Protein AF-A0A0L0EZB0-F1 (afdb_monomer_lite)

pLDDT: mean 94.81, std 4.36, range [72.19, 98.5]

Secondary structure (DSSP, 8-state):
-TTEEEEEEHHHHHHHT---B-SSTT---BSS-SS---STT---EEEEESSHHHHHHHHTTPPP-

Foldseek 3Di:
DPFWDDKDFPVVCVVVVHDQFPDDPVTDAGQADDDDDPDPPRHNIAIDGPDPVVRVVVVVVDDDD

Sequence (65 aa):
MPGVVDVMGAEDLARLGCSNDIGMFPGDEELFAAREVKAVGQPIALVLADTYQYAREAVKKVAVK

InterPro domains:
  IPR000674 Aldehyde oxidase/xanthine dehydrogenase, a/b hammerhead [PF01315] (1-65)
  IPR036856 Aldehyde oxidase/xanthine dehydrogenase, a/b hammerhead superfamily [SSF54665] (1-64)

Organism: NCBI:txid667725

Structure (mmCIF, N/CA/C/O backbone):
data_AF-A0A0L0EZB0-F1
#
_entry.id   AF-A0A0L0EZB0-F1
#
loop_
_atom_site.group_PDB
_atom_site.id
_atom_site.type_symbol
_atom_site.label_atom_id
_atom_site.label_alt_id
_atom_site.label_comp_id
_atom_site.label_asym_id
_atom_site.label_entity_id
_atom_site.label_seq_id
_atom_site.pdbx_PDB_ins_code
_atom_site.Cartn_x
_atom_site.Cartn_y
_atom_site.Cartn_z
_atom_site.occupancy
_atom_site.B_iso_or_equiv
_atom_site.auth_seq_id
_atom_site.auth_comp_id
_atom_site.auth_asym_id
_atom_site.auth_atom_id
_atom_site.pdbx_PDB_model_num
ATOM 1 N N . MET A 1 1 ? -4.000 -7.638 12.442 1.00 84.44 1 MET A N 1
ATOM 2 C CA . MET A 1 1 ? -4.423 -6.569 13.382 1.00 84.44 1 MET A CA 1
ATOM 3 C C . MET A 1 1 ? -5.943 -6.487 13.380 1.00 84.44 1 MET A C 1
ATOM 5 O O . MET A 1 1 ? -6.500 -6.870 12.361 1.00 84.44 1 MET A O 1
ATOM 9 N N . PRO A 1 2 ? -6.614 -6.034 14.458 1.00 92.00 2 PRO A N 1
ATOM 10 C CA . PRO A 1 2 ? -8.073 -5.899 14.458 1.00 92.00 2 PRO A CA 1
ATOM 11 C C . PRO A 1 2 ? -8.556 -5.048 13.280 1.00 92.00 2 PRO A C 1
ATOM 13 O O . PRO A 1 2 ? -7.979 -3.992 13.025 1.00 92.00 2 PRO A O 1
ATOM 16 N N . GLY A 1 3 ? -9.564 -5.544 12.563 1.00 96.69 3 GLY A N 1
ATOM 17 C CA . GLY A 1 3 ? -10.209 -4.865 11.438 1.00 96.69 3 GLY A CA 1
ATOM 18 C C . GLY A 1 3 ? -9.346 -4.639 10.196 1.00 96.69 3 GLY A C 1
ATOM 19 O O . GLY A 1 3 ? -9.788 -3.932 9.303 1.00 96.69 3 GLY A O 1
ATOM 20 N N . VAL A 1 4 ? -8.125 -5.184 10.113 1.00 97.94 4 VAL A N 1
ATOM 21 C CA . VAL A 1 4 ? -7.349 -5.176 8.859 1.00 97.94 4 VAL A CA 1
ATOM 22 C C . VAL A 1 4 ? -7.887 -6.268 7.948 1.00 97.94 4 VAL A C 1
ATOM 24 O O . VAL A 1 4 ? -7.945 -7.427 8.357 1.00 97.94 4 VAL A O 1
ATOM 27 N N . VAL A 1 5 ? -8.242 -5.881 6.728 1.00 97.94 5 VAL A N 1
ATOM 28 C CA . VAL A 1 5 ? -8.774 -6.766 5.690 1.00 97.94 5 VAL A CA 1
ATOM 29 C C . VAL A 1 5 ? -7.645 -7.267 4.799 1.00 97.94 5 VAL A C 1
ATOM 31 O O . VAL A 1 5 ? -7.565 -8.466 4.552 1.00 97.94 5 VAL A O 1
ATOM 34 N N . ASP A 1 6 ? -6.764 -6.367 4.350 1.00 97.06 6 ASP A N 1
ATOM 35 C CA . ASP A 1 6 ? -5.682 -6.718 3.428 1.00 97.06 6 ASP A CA 1
ATOM 36 C C . ASP A 1 6 ? -4.500 -5.735 3.495 1.00 97.06 6 ASP A C 1
ATOM 38 O O . ASP A 1 6 ? -4.627 -4.612 4.003 1.00 97.06 6 ASP A O 1
ATOM 42 N N . VAL A 1 7 ? -3.351 -6.156 2.967 1.00 96.50 7 VAL A N 1
ATOM 43 C CA . VAL A 1 7 ? -2.173 -5.318 2.720 1.00 96.50 7 VAL A CA 1
ATOM 44 C C . VAL A 1 7 ? -1.684 -5.598 1.305 1.00 96.50 7 VAL A C 1
ATOM 46 O O . VAL A 1 7 ? -1.251 -6.708 1.025 1.00 96.50 7 VAL A O 1
ATOM 49 N N . MET A 1 8 ? -1.729 -4.589 0.437 1.00 97.06 8 MET A N 1
ATOM 50 C CA . MET A 1 8 ? -1.429 -4.740 -0.990 1.00 97.06 8 MET A CA 1
ATOM 51 C C . MET A 1 8 ? -0.208 -3.922 -1.398 1.00 97.06 8 MET A C 1
ATOM 53 O O . MET A 1 8 ? -0.077 -2.766 -0.985 1.00 97.06 8 MET A O 1
ATOM 57 N N . GLY A 1 9 ? 0.653 -4.499 -2.234 1.00 96.81 9 GLY A N 1
ATOM 58 C CA . GLY A 1 9 ? 1.813 -3.825 -2.829 1.00 96.81 9 GLY A CA 1
ATOM 59 C C . GLY A 1 9 ? 1.825 -3.881 -4.359 1.00 96.81 9 GLY A C 1
ATOM 60 O O . GLY A 1 9 ? 0.838 -4.241 -5.001 1.00 96.81 9 GLY A O 1
ATOM 61 N N . ALA A 1 10 ? 2.969 -3.542 -4.960 1.00 96.81 10 ALA A N 1
ATOM 62 C CA . ALA A 1 10 ? 3.143 -3.550 -6.416 1.00 96.81 10 ALA A CA 1
ATOM 63 C C . ALA A 1 10 ? 2.863 -4.928 -7.058 1.00 96.81 10 ALA A C 1
ATOM 65 O O . ALA A 1 10 ? 2.280 -5.007 -8.139 1.00 96.81 10 ALA A O 1
ATOM 66 N N . GLU A 1 11 ? 3.232 -6.023 -6.384 1.00 96.06 11 GLU A N 1
ATOM 67 C CA . GLU A 1 11 ? 2.994 -7.391 -6.870 1.00 96.06 11 GLU A CA 1
ATOM 68 C C . GLU A 1 11 ? 1.498 -7.737 -6.941 1.00 96.06 11 GLU A C 1
ATOM 70 O O . GLU A 1 11 ? 1.057 -8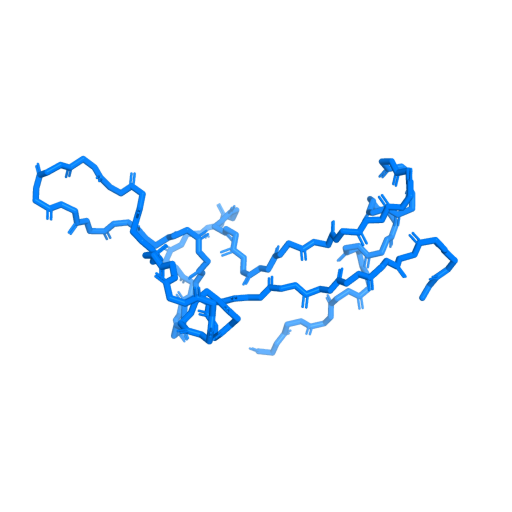.428 -7.865 1.00 96.06 11 GLU A O 1
ATOM 75 N N . ASP A 1 12 ? 0.693 -7.211 -6.012 1.00 97.75 12 ASP A N 1
ATOM 76 C CA . ASP A 1 12 ? -0.756 -7.409 -6.019 1.00 97.75 12 ASP A CA 1
ATOM 77 C C . ASP A 1 12 ? -1.421 -6.700 -7.196 1.00 97.75 12 ASP A C 1
ATOM 79 O O . ASP A 1 12 ? -2.325 -7.270 -7.807 1.00 97.75 12 ASP A O 1
ATOM 83 N N . LEU A 1 13 ? -0.945 -5.508 -7.576 1.00 96.38 13 LEU A N 1
ATOM 84 C CA . LEU A 1 13 ? -1.447 -4.813 -8.766 1.00 96.38 13 LEU A CA 1
ATOM 85 C C . LEU A 1 13 ? -1.230 -5.654 -10.026 1.00 96.38 13 LEU A C 1
ATOM 87 O O . LEU A 1 13 ? -2.163 -5.825 -10.810 1.00 96.38 13 LEU A O 1
ATOM 91 N N . ALA A 1 14 ? -0.043 -6.249 -10.182 1.00 94.06 14 ALA A N 1
ATOM 92 C CA . ALA A 1 14 ? 0.242 -7.138 -11.306 1.00 94.06 14 ALA A CA 1
ATOM 9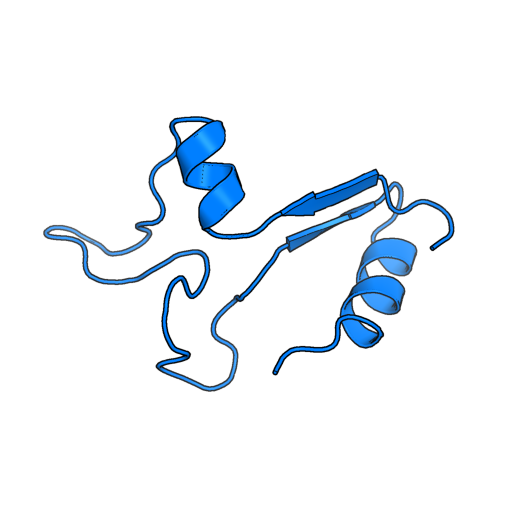3 C C . ALA A 1 14 ? -0.686 -8.366 -11.311 1.00 94.06 14 ALA A C 1
ATOM 95 O O . ALA A 1 14 ? -1.225 -8.729 -12.359 1.00 94.06 14 ALA A O 1
ATOM 96 N N . ARG A 1 15 ? -0.934 -8.971 -10.141 1.00 96.38 15 ARG A N 1
ATOM 97 C CA . ARG A 1 15 ? -1.856 -10.111 -9.995 1.00 96.38 15 ARG A CA 1
ATOM 98 C C . ARG A 1 15 ? -3.309 -9.746 -10.325 1.00 96.38 15 ARG A C 1
ATOM 100 O O . ARG A 1 15 ? -4.037 -10.587 -10.847 1.00 96.38 15 ARG A O 1
ATOM 107 N N . LEU A 1 16 ? -3.721 -8.513 -10.035 1.00 95.38 16 LEU A N 1
ATOM 108 C CA . LEU A 1 16 ? -5.056 -7.981 -10.333 1.00 95.38 16 LEU A CA 1
ATOM 109 C C . LEU A 1 16 ? -5.190 -7.429 -11.765 1.00 95.38 16 LEU A C 1
ATOM 111 O O . LEU A 1 16 ? -6.292 -7.066 -12.174 1.00 95.38 16 LEU A O 1
ATOM 115 N N . GLY A 1 17 ? -4.098 -7.371 -12.536 1.00 96.06 17 GLY A N 1
ATOM 116 C CA . GLY A 1 17 ? -4.084 -6.789 -13.881 1.00 96.06 17 GLY A CA 1
ATOM 117 C C . GLY A 1 17 ? -4.167 -5.257 -13.897 1.00 96.06 17 GLY A C 1
ATOM 118 O O . GLY A 1 17 ? -4.581 -4.675 -14.899 1.00 96.06 17 GLY A O 1
ATOM 119 N N . CYS A 1 18 ? -3.802 -4.598 -12.796 1.00 95.31 18 CYS A N 1
ATOM 120 C CA . CYS A 1 18 ? -3.755 -3.144 -12.675 1.00 95.31 18 CYS A CA 1
ATOM 121 C C . CYS A 1 18 ? -2.374 -2.590 -13.067 1.00 95.31 18 CYS A C 1
ATOM 123 O O . CYS A 1 18 ? -1.350 -3.246 -12.879 1.00 95.31 18 CYS A O 1
ATOM 125 N N . SER A 1 19 ? -2.341 -1.352 -13.572 1.00 94.25 19 SER A N 1
ATOM 126 C CA . SER A 1 19 ? -1.084 -0.621 -13.778 1.00 94.25 19 SER A CA 1
ATOM 127 C C . SER A 1 19 ? -0.511 -0.149 -12.438 1.00 94.25 19 SER A C 1
ATOM 129 O O . SER A 1 19 ? -1.267 0.288 -11.572 1.00 94.25 19 SER A O 1
ATOM 131 N N . ASN A 1 20 ? 0.816 -0.195 -12.289 1.00 96.62 20 ASN A N 1
ATOM 132 C CA . ASN A 1 20 ? 1.539 0.420 -11.169 1.00 96.62 20 ASN A CA 1
ATOM 133 C C . ASN A 1 20 ? 2.048 1.833 -11.514 1.00 96.62 20 ASN A C 1
ATOM 135 O O . ASN A 1 20 ? 2.943 2.323 -10.846 1.00 96.62 20 ASN A O 1
ATOM 139 N N . ASP A 1 21 ? 1.529 2.471 -12.563 1.00 95.56 21 ASP A N 1
ATOM 140 C CA . ASP A 1 21 ? 1.959 3.793 -13.036 1.00 95.56 21 ASP A CA 1
ATOM 141 C C . ASP A 1 21 ? 0.908 4.864 -12.707 1.00 95.56 21 ASP A C 1
ATOM 143 O O . ASP A 1 21 ? -0.278 4.688 -13.008 1.00 95.56 21 ASP A O 1
ATOM 147 N N . ILE A 1 22 ? 1.348 5.958 -12.085 1.00 94.75 22 ILE A N 1
ATOM 148 C CA . ILE A 1 22 ? 0.554 7.162 -11.780 1.00 94.75 22 ILE A CA 1
ATOM 149 C C . ILE A 1 22 ? 1.114 8.425 -12.442 1.00 94.75 22 ILE A C 1
ATOM 151 O O . ILE A 1 22 ? 0.571 9.515 -12.245 1.00 94.75 22 ILE A O 1
ATOM 155 N N . GLY A 1 23 ? 2.182 8.293 -13.227 1.00 92.50 23 GLY A N 1
ATOM 156 C CA . GLY A 1 23 ? 2.807 9.396 -13.932 1.00 92.50 23 GLY A CA 1
ATOM 157 C C . GLY A 1 23 ? 1.937 9.922 -15.074 1.00 92.50 23 GLY A C 1
ATOM 158 O O . GLY A 1 23 ? 1.160 9.207 -15.709 1.00 92.50 23 GLY A O 1
ATOM 159 N N . MET A 1 24 ? 2.092 11.211 -15.374 1.00 90.88 24 MET A N 1
ATOM 160 C CA . MET A 1 24 ? 1.529 11.795 -16.591 1.00 90.88 24 MET A CA 1
ATOM 161 C C . MET A 1 24 ? 2.319 11.300 -17.812 1.00 90.88 24 MET A C 1
ATOM 163 O O . MET A 1 24 ? 3.527 11.090 -17.716 1.00 90.88 24 MET A O 1
ATOM 167 N N . PHE A 1 25 ? 1.653 11.155 -18.966 1.00 85.06 25 PHE A N 1
ATOM 168 C CA . PHE A 1 25 ? 2.261 10.695 -20.223 1.00 85.06 25 PHE A CA 1
ATOM 169 C C . PHE A 1 25 ? 3.662 11.308 -20.454 1.00 85.06 25 PHE A C 1
ATOM 171 O O . PHE A 1 25 ? 3.778 12.538 -20.465 1.00 85.06 25 PHE A O 1
ATOM 178 N N . PRO A 1 26 ? 4.714 10.494 -20.674 1.00 85.19 26 PRO A N 1
ATOM 179 C CA . PRO A 1 26 ? 4.689 9.060 -20.996 1.00 85.19 26 PRO A CA 1
ATOM 180 C C . PRO A 1 26 ? 4.616 8.076 -19.807 1.00 85.19 26 PRO A C 1
ATOM 182 O O . PRO A 1 26 ? 4.549 6.882 -20.077 1.00 85.19 26 PRO A O 1
ATOM 185 N N . GLY A 1 27 ? 4.580 8.550 -18.556 1.00 86.19 27 GLY A N 1
ATOM 186 C CA . GLY A 1 27 ? 4.487 7.726 -17.341 1.00 86.19 27 GLY A CA 1
ATOM 187 C C . GLY A 1 27 ? 5.846 7.235 -16.821 1.00 86.19 27 GLY A C 1
ATOM 188 O O . GLY A 1 27 ? 6.554 6.497 -17.506 1.00 86.19 27 GLY A O 1
ATOM 189 N N . ASP A 1 28 ? 6.250 7.680 -15.627 1.00 89.69 28 ASP A N 1
ATOM 190 C CA . ASP A 1 28 ? 7.514 7.291 -14.977 1.00 89.69 28 ASP A CA 1
ATOM 191 C C . ASP A 1 28 ? 7.443 7.203 -13.434 1.00 89.69 28 ASP A C 1
ATOM 193 O O . ASP A 1 28 ? 8.467 6.982 -12.769 1.00 89.69 28 ASP A O 1
ATOM 197 N N . GLU A 1 29 ? 6.240 7.316 -12.857 1.00 94.19 29 GLU A N 1
ATOM 198 C CA . GLU A 1 29 ? 6.018 7.334 -11.409 1.00 94.19 29 GLU A CA 1
ATOM 199 C C . GLU A 1 29 ? 5.241 6.097 -10.951 1.00 94.19 29 GLU A C 1
ATOM 201 O O . GLU A 1 29 ? 4.122 5.844 -11.390 1.00 94.19 29 GLU A O 1
ATOM 206 N N . GLU A 1 30 ? 5.833 5.329 -10.034 1.00 96.62 30 GLU A N 1
ATOM 207 C CA . GLU A 1 30 ? 5.203 4.123 -9.498 1.00 96.62 30 GLU A CA 1
ATOM 208 C C . GLU A 1 30 ? 4.208 4.453 -8.378 1.00 96.62 30 GLU A C 1
ATOM 210 O O . GLU A 1 30 ? 4.567 5.164 -7.436 1.00 96.62 30 GLU A O 1
ATOM 215 N N . LEU A 1 31 ? 3.006 3.863 -8.415 1.00 97.00 31 LEU A N 1
ATOM 216 C CA . LEU A 1 31 ? 2.035 3.960 -7.316 1.00 97.00 31 LEU A CA 1
ATOM 217 C C . LEU A 1 31 ? 2.595 3.341 -6.031 1.00 97.00 31 LEU A C 1
ATOM 219 O O . LEU A 1 31 ? 2.570 3.971 -4.975 1.00 97.00 31 LEU A O 1
ATOM 223 N N . PHE A 1 32 ? 3.094 2.108 -6.132 1.00 97.50 32 PHE A N 1
ATOM 224 C CA . PHE A 1 32 ? 3.815 1.418 -5.070 1.00 97.50 32 PHE A CA 1
ATOM 225 C C . PHE A 1 32 ? 5.243 1.132 -5.524 1.00 97.50 32 PHE A C 1
ATOM 227 O O . PHE A 1 32 ? 5.447 0.562 -6.596 1.00 97.50 32 PHE A O 1
ATOM 234 N N . ALA A 1 33 ? 6.227 1.486 -4.697 1.00 96.69 33 ALA A N 1
ATOM 235 C CA . ALA A 1 33 ? 7.634 1.194 -4.953 1.00 96.69 33 ALA A CA 1
ATOM 236 C C . ALA A 1 33 ? 7.837 -0.315 -5.180 1.00 96.69 33 ALA A C 1
ATOM 238 O O . ALA A 1 33 ? 7.643 -1.115 -4.261 1.00 96.69 33 ALA A O 1
ATOM 239 N N . ALA A 1 34 ? 8.217 -0.708 -6.400 1.00 95.12 34 ALA A N 1
ATOM 240 C CA . ALA A 1 34 ? 8.305 -2.124 -6.774 1.00 95.12 34 ALA A CA 1
ATOM 241 C C . ALA A 1 34 ? 9.697 -2.729 -6.541 1.00 95.12 34 ALA A C 1
ATOM 243 O O . ALA A 1 34 ? 9.825 -3.927 -6.295 1.00 95.12 34 ALA A O 1
ATOM 244 N N . ARG A 1 35 ? 10.753 -1.915 -6.657 1.00 93.12 35 ARG A N 1
ATOM 245 C CA . ARG A 1 35 ? 12.153 -2.365 -6.525 1.00 93.12 35 ARG A CA 1
ATOM 246 C C . ARG A 1 35 ? 12.950 -1.558 -5.518 1.00 93.12 35 ARG A C 1
ATOM 248 O O . ARG A 1 35 ? 13.690 -2.132 -4.728 1.00 93.12 35 ARG A O 1
ATOM 255 N N . GLU A 1 36 ? 12.816 -0.240 -5.570 1.00 94.50 36 GLU A N 1
ATOM 256 C CA . GLU A 1 36 ? 13.536 0.683 -4.703 1.00 94.50 36 GLU A CA 1
ATOM 257 C C . GLU A 1 36 ? 12.672 1.901 -4.379 1.00 94.50 36 GLU A C 1
ATOM 259 O O . GLU A 1 36 ? 11.781 2.275 -5.143 1.00 94.50 36 GLU A O 1
ATOM 264 N N . VAL A 1 37 ? 12.959 2.529 -3.241 1.00 95.94 37 VAL A N 1
ATOM 265 C CA . VAL A 1 37 ? 12.330 3.786 -2.837 1.00 95.94 37 VAL A CA 1
ATOM 266 C C . VAL A 1 37 ? 13.154 4.942 -3.395 1.00 95.94 37 VAL A C 1
ATOM 268 O O . VAL A 1 37 ? 14.321 5.106 -3.040 1.00 95.94 37 VAL A O 1
ATOM 271 N N . LYS A 1 38 ? 12.537 5.765 -4.242 1.00 95.69 38 LYS A N 1
ATOM 272 C CA . LYS A 1 38 ? 13.171 6.914 -4.905 1.00 95.69 38 LYS A CA 1
ATOM 273 C C . LYS A 1 38 ? 13.092 8.197 -4.073 1.00 95.69 38 LYS A C 1
ATOM 275 O O . LYS A 1 38 ? 13.897 9.104 -4.269 1.00 95.69 38 LYS A O 1
ATOM 280 N N . ALA A 1 39 ? 12.129 8.291 -3.151 1.00 94.38 39 ALA A N 1
ATOM 281 C CA . ALA A 1 39 ? 11.916 9.475 -2.318 1.00 94.38 39 ALA A CA 1
ATOM 282 C C . ALA A 1 39 ? 11.264 9.151 -0.963 1.00 94.38 39 ALA A C 1
ATOM 284 O O . ALA A 1 39 ? 10.489 8.202 -0.828 1.00 94.38 39 ALA A O 1
ATOM 285 N N . VAL A 1 40 ? 11.529 9.987 0.048 1.00 96.38 40 VAL A N 1
ATOM 286 C CA . VAL A 1 40 ? 10.851 9.901 1.352 1.00 96.38 40 VAL A CA 1
ATOM 287 C C . VAL A 1 40 ? 9.365 10.203 1.175 1.00 96.38 40 VAL A C 1
ATOM 289 O O . VAL A 1 40 ? 8.998 11.264 0.679 1.00 96.38 40 VAL A O 1
ATOM 292 N N . GLY A 1 41 ? 8.519 9.278 1.627 1.00 94.31 41 GLY A N 1
ATOM 293 C CA . GLY A 1 41 ? 7.065 9.383 1.501 1.00 94.31 41 GLY A CA 1
ATOM 294 C C . GLY A 1 41 ? 6.484 8.669 0.280 1.00 94.31 41 GLY A C 1
ATOM 295 O O . GLY A 1 41 ? 5.261 8.622 0.169 1.00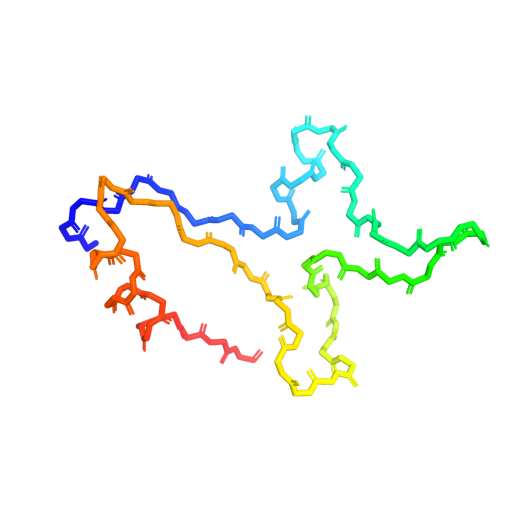 94.31 41 GLY A O 1
ATOM 296 N N . GLN A 1 42 ? 7.315 8.075 -0.587 1.00 96.44 42 GLN A N 1
ATOM 297 C CA . GLN A 1 42 ? 6.820 7.220 -1.664 1.00 96.44 42 GLN A CA 1
ATOM 298 C C . GLN A 1 42 ? 6.045 6.026 -1.071 1.00 96.44 42 GLN A C 1
ATOM 300 O O . GLN A 1 42 ? 6.559 5.362 -0.161 1.00 96.44 42 GLN A O 1
ATOM 305 N N . PRO A 1 43 ? 4.824 5.731 -1.548 1.00 96.75 43 PRO A N 1
ATOM 306 C CA . PRO A 1 43 ? 4.072 4.584 -1.059 1.00 96.75 43 PRO A CA 1
ATOM 307 C C . PRO A 1 43 ? 4.768 3.264 -1.424 1.00 96.75 43 PRO A C 1
ATOM 309 O O . PRO A 1 43 ? 5.267 3.092 -2.530 1.00 96.75 43 PRO A O 1
ATOM 312 N N . ILE A 1 44 ? 4.785 2.313 -0.487 1.00 97.25 44 ILE A N 1
ATOM 313 C 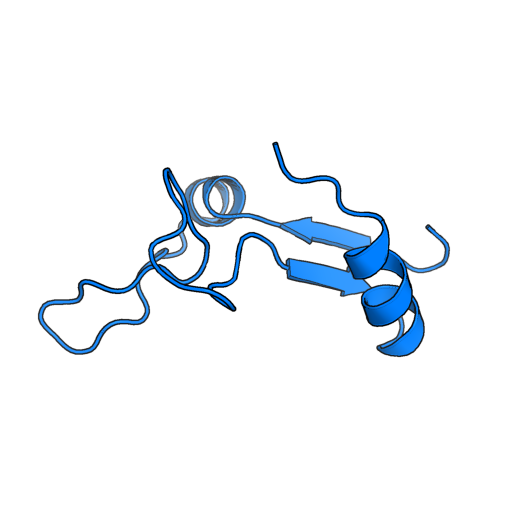CA . ILE A 1 44 ? 5.320 0.949 -0.689 1.00 97.25 44 ILE A CA 1
ATOM 314 C C . ILE A 1 44 ? 4.176 -0.068 -0.732 1.00 97.25 44 ILE A C 1
ATOM 316 O O . ILE A 1 44 ? 4.198 -1.022 -1.501 1.00 97.25 44 ILE A O 1
ATOM 320 N N . ALA A 1 45 ? 3.168 0.146 0.112 1.00 96.62 45 ALA A N 1
ATOM 321 C CA . ALA A 1 45 ? 1.992 -0.695 0.218 1.00 96.62 45 ALA A CA 1
ATOM 322 C C . ALA A 1 45 ? 0.806 0.122 0.739 1.00 96.62 45 ALA A C 1
ATOM 324 O O . ALA A 1 45 ? 0.975 1.191 1.339 1.00 96.62 45 ALA A O 1
ATOM 325 N N . LEU A 1 46 ? -0.392 -0.421 0.559 1.00 96.75 46 LEU A N 1
ATOM 326 C CA . LEU A 1 46 ? -1.640 0.090 1.107 1.00 96.75 46 LEU A CA 1
ATOM 327 C C . LEU A 1 46 ? -2.214 -0.909 2.110 1.00 96.75 46 LEU A C 1
ATOM 329 O O . LEU A 1 46 ? -2.274 -2.105 1.845 1.00 96.75 46 LEU A O 1
ATOM 333 N N . VAL A 1 47 ? -2.674 -0.402 3.255 1.00 98.12 47 VAL A N 1
ATOM 334 C CA . VAL A 1 47 ? -3.409 -1.193 4.247 1.00 98.12 47 VAL A CA 1
ATOM 335 C C 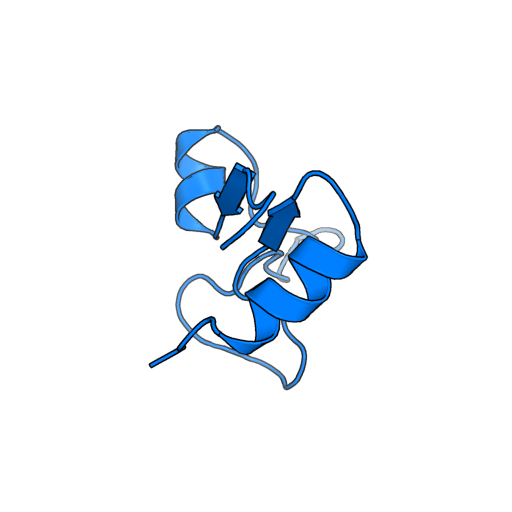. VAL A 1 47 ? -4.900 -0.914 4.104 1.00 98.12 47 VAL A C 1
ATOM 337 O O . VAL A 1 47 ? -5.338 0.224 4.288 1.00 98.12 47 VAL A O 1
ATOM 340 N N . LEU A 1 48 ? -5.674 -1.960 3.826 1.00 97.69 48 LEU A N 1
ATOM 341 C CA . LEU A 1 48 ? -7.131 -1.923 3.810 1.00 97.69 48 LEU A CA 1
ATOM 342 C C . LEU A 1 48 ? -7.670 -2.393 5.164 1.00 97.69 48 LEU A C 1
ATOM 344 O O . LEU A 1 48 ? -7.282 -3.448 5.667 1.00 97.69 48 LEU A O 1
ATOM 348 N N . ALA A 1 49 ? -8.572 -1.618 5.761 1.00 98.44 49 ALA A N 1
ATOM 349 C CA . ALA A 1 49 ? -9.175 -1.942 7.048 1.00 98.44 49 ALA A CA 1
ATOM 350 C C . ALA A 1 49 ? -10.612 -1.417 7.151 1.00 98.44 49 ALA A C 1
ATOM 352 O O . ALA A 1 49 ? -10.974 -0.466 6.459 1.00 98.44 49 ALA A O 1
ATOM 353 N N . ASP A 1 50 ? -11.391 -1.985 8.073 1.00 98.50 50 ASP A N 1
ATOM 354 C CA . ASP A 1 50 ? -12.788 -1.614 8.342 1.00 98.50 50 ASP A CA 1
ATOM 355 C C . ASP A 1 50 ? -12.941 -0.143 8.755 1.00 98.50 50 ASP A C 1
ATOM 357 O O . ASP A 1 50 ? -13.968 0.486 8.508 1.00 98.50 50 ASP A O 1
ATOM 361 N N . THR A 1 51 ? -11.919 0.414 9.414 1.00 98.12 51 THR A N 1
ATOM 362 C CA . THR A 1 51 ? -11.881 1.821 9.820 1.00 98.12 51 THR A CA 1
ATOM 363 C C . THR A 1 51 ? -10.529 2.445 9.509 1.00 98.12 51 THR A C 1
ATOM 365 O O . THR A 1 51 ? -9.484 1.787 9.535 1.00 98.12 51 THR A O 1
ATOM 368 N N . TYR A 1 52 ? -10.541 3.759 9.298 1.00 97.62 52 TYR A N 1
ATOM 369 C CA . TYR A 1 52 ? -9.330 4.552 9.111 1.00 97.62 52 TYR A CA 1
ATOM 370 C C . TYR A 1 52 ? -8.338 4.381 10.275 1.00 97.62 52 TYR A C 1
ATOM 372 O O . TYR A 1 52 ? -7.134 4.256 10.067 1.00 97.62 52 TYR A O 1
ATOM 380 N N . GLN A 1 53 ? -8.842 4.325 11.506 1.00 98.06 53 GLN A N 1
ATOM 381 C CA . GLN A 1 53 ? -8.056 4.184 12.725 1.00 98.06 53 GLN A CA 1
ATOM 382 C C . GLN A 1 53 ? -7.313 2.844 12.741 1.00 98.06 53 GLN A C 1
ATOM 384 O O . GLN A 1 53 ? -6.121 2.810 13.046 1.00 98.06 53 GLN A O 1
ATOM 389 N N . TYR A 1 54 ? -7.973 1.750 12.350 1.00 98.25 54 TYR A N 1
ATOM 390 C CA . TYR A 1 54 ? -7.318 0.445 12.242 1.00 98.25 54 TYR A CA 1
ATOM 391 C C . TYR A 1 54 ? -6.249 0.416 11.148 1.00 98.25 54 TYR A C 1
ATOM 393 O O . TYR A 1 54 ? -5.147 -0.068 11.417 1.00 98.25 54 TYR A O 1
ATOM 401 N N . ALA A 1 55 ? -6.504 1.003 9.972 1.00 97.94 55 ALA A N 1
ATOM 402 C CA . ALA A 1 55 ? -5.485 1.136 8.925 1.00 97.94 55 ALA A CA 1
ATOM 403 C C . ALA A 1 55 ? -4.278 1.964 9.407 1.00 97.94 55 ALA A C 1
ATOM 405 O O . ALA A 1 55 ? -3.124 1.573 9.214 1.00 97.94 55 ALA A O 1
ATOM 406 N N . ARG A 1 56 ? -4.534 3.083 10.099 1.00 97.31 56 ARG A N 1
ATOM 407 C CA . ARG A 1 56 ? -3.497 4.003 10.586 1.00 97.31 56 ARG A CA 1
ATOM 408 C C . ARG A 1 56 ? -2.626 3.400 11.686 1.00 97.31 56 ARG A C 1
ATOM 410 O O . ARG A 1 56 ? -1.437 3.704 11.747 1.00 97.31 56 ARG A O 1
ATOM 417 N N . GLU A 1 57 ? -3.183 2.560 12.550 1.00 97.31 57 GLU A N 1
ATOM 418 C CA . GLU A 1 57 ? -2.383 1.834 13.541 1.00 97.31 57 GLU A CA 1
ATOM 419 C C . GLU A 1 57 ? -1.662 0.626 12.927 1.00 97.31 57 GLU A C 1
ATOM 421 O O . GLU A 1 57 ? -0.562 0.284 13.361 1.00 97.31 57 GLU A O 1
ATOM 426 N N . ALA A 1 58 ? -2.241 0.001 11.899 1.00 97.38 58 ALA A N 1
ATOM 427 C CA . ALA A 1 58 ? -1.635 -1.130 11.206 1.00 97.38 58 ALA A CA 1
ATOM 428 C C . ALA A 1 58 ? -0.414 -0.747 10.379 1.00 97.38 58 ALA A C 1
ATOM 430 O O . ALA A 1 58 ? 0.604 -1.435 10.470 1.00 97.38 58 ALA A O 1
ATOM 431 N N . VAL A 1 59 ? -0.465 0.374 9.654 1.00 96.31 59 VAL A N 1
ATOM 432 C CA . VAL A 1 59 ? 0.664 0.812 8.820 1.00 96.31 59 VAL A CA 1
ATOM 433 C C . VAL A 1 59 ? 1.944 1.041 9.637 1.00 96.31 59 VAL A C 1
ATOM 435 O O . VAL A 1 59 ? 3.034 0.754 9.160 1.00 96.31 59 VAL A O 1
ATOM 438 N N . LYS A 1 60 ? 1.833 1.446 10.913 1.00 95.44 60 LYS A N 1
ATOM 439 C CA . LYS A 1 60 ? 2.989 1.638 11.815 1.00 95.44 60 LYS A CA 1
ATOM 440 C C . LYS A 1 60 ? 3.715 0.339 12.178 1.00 95.44 60 LYS A C 1
ATOM 442 O O . LYS A 1 60 ? 4.818 0.394 12.712 1.00 95.44 60 LYS A O 1
ATOM 447 N N . LYS A 1 61 ? 3.081 -0.818 11.964 1.00 95.12 61 LYS A N 1
ATOM 448 C CA . LYS A 1 61 ? 3.644 -2.142 12.275 1.00 95.12 61 LYS A CA 1
ATOM 449 C C . LYS A 1 61 ? 4.217 -2.845 11.050 1.00 95.12 61 LYS A C 1
ATOM 451 O O . LYS A 1 61 ? 4.782 -3.926 11.196 1.00 95.12 61 LYS A O 1
ATOM 456 N N . VAL A 1 62 ? 4.054 -2.263 9.864 1.00 93.31 62 VAL A N 1
ATOM 457 C CA . VAL A 1 62 ? 4.670 -2.775 8.643 1.00 93.31 62 VAL A CA 1
ATOM 458 C C . VAL A 1 62 ? 6.176 -2.569 8.763 1.00 93.31 62 VAL A C 1
ATOM 460 O O . VAL A 1 62 ? 6.650 -1.443 8.888 1.00 93.31 62 VAL A O 1
ATOM 463 N N . ALA A 1 63 ? 6.924 -3.668 8.753 1.00 91.56 63 ALA A N 1
ATOM 464 C CA . ALA A 1 63 ? 8.376 -3.630 8.697 1.00 91.56 63 ALA A CA 1
ATOM 465 C C . ALA A 1 63 ? 8.811 -3.707 7.232 1.00 91.56 63 ALA A C 1
ATOM 467 O O . ALA A 1 63 ? 8.518 -4.688 6.550 1.00 91.56 63 ALA A O 1
ATOM 468 N N . VAL A 1 64 ? 9.515 -2.679 6.769 1.00 87.25 64 VAL A N 1
ATOM 469 C CA . VAL A 1 64 ? 10.174 -2.647 5.459 1.00 87.25 64 VAL A CA 1
ATOM 470 C C . VAL A 1 64 ? 11.654 -2.956 5.686 1.00 87.25 64 VAL A C 1
ATOM 472 O O . VAL A 1 64 ? 12.219 -2.502 6.685 1.00 87.25 64 VAL A O 1
ATOM 475 N N . LYS A 1 65 ? 12.259 -3.765 4.817 1.00 72.19 65 LYS A N 1
ATOM 476 C CA . LYS A 1 65 ? 13.686 -4.104 4.859 1.00 72.19 65 LYS A CA 1
ATOM 477 C C . LYS A 1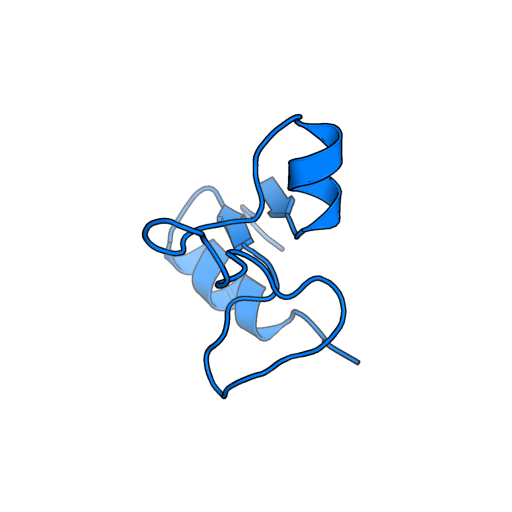 65 ? 14.418 -3.489 3.683 1.00 72.19 65 LYS A C 1
ATOM 479 O O . LYS A 1 65 ? 13.794 -3.432 2.604 1.00 72.19 65 LYS A O 1
#

Radius of gyration: 12.98 Å; chains: 1; bounding box: 26×22×36 Å